Protein AF-A0A8T6V108-F1 (afdb_monomer_lite)

pLDDT: mean 81.58, std 6.49, range [60.09, 92.0]

Sequence (87 aa):
MTELKIKIPKELEKKMKELPTDVSQFVIEAIEERLAERRLKRSTSFRTLLLKVFDRMTEESRLSDEDCLRLGKEVNKEVARRYHLVE

Foldseek 3Di:
DDDDDDDDPPVVVVVLVPDPDDSVVVVVVVVVVVVVVVCCVVDPVNVVVVVVVVCVVCVVPPDDPVNVVVVVVVVVVVVCVVVVVDD

Radius of gyration: 21.08 Å; chains: 1; bounding box: 44×26×53 Å

Structure (mmCIF, N/CA/C/O backbone):
data_AF-A0A8T6V108-F1
#
_entry.id   AF-A0A8T6V108-F1
#
loop_
_atom_site.group_PDB
_atom_site.id
_atom_site.type_symbol
_atom_site.label_atom_id
_atom_site.label_alt_id
_atom_site.label_comp_id
_atom_site.label_asym_id
_atom_site.label_entity_id
_atom_site.label_seq_id
_atom_site.pdbx_PDB_ins_code
_atom_site.Cartn_x
_atom_site.Cartn_y
_atom_site.Cartn_z
_atom_site.occupancy
_atom_site.B_iso_or_equiv
_atom_site.auth_seq_id
_atom_site.auth_comp_id
_atom_site.auth_asym_id
_atom_site.auth_atom_id
_atom_site.pdbx_PDB_model_num
ATOM 1 N N . MET A 1 1 ? -9.919 14.614 28.141 1.00 60.09 1 MET A N 1
ATOM 2 C CA . MET A 1 1 ? -10.237 13.413 27.341 1.00 60.09 1 MET A CA 1
ATOM 3 C C . MET A 1 1 ? -11.381 13.759 26.415 1.00 60.09 1 MET A C 1
ATOM 5 O O . MET A 1 1 ? -12.337 14.365 26.880 1.00 60.09 1 MET A O 1
ATOM 9 N N . THR A 1 2 ? -11.261 13.432 25.133 1.00 75.19 2 THR A N 1
ATOM 10 C CA . THR A 1 2 ? -12.310 13.678 24.136 1.00 75.19 2 THR A CA 1
ATOM 11 C C . THR A 1 2 ? -12.901 12.334 23.742 1.00 75.19 2 THR A C 1
ATOM 13 O O . THR A 1 2 ? -12.154 11.427 23.385 1.00 75.19 2 THR A O 1
ATOM 16 N N . GLU A 1 3 ? -14.220 12.190 23.825 1.00 78.00 3 GLU A N 1
ATOM 17 C CA . GLU A 1 3 ? -14.906 10.948 23.469 1.00 78.00 3 GLU A CA 1
ATOM 18 C C . GLU A 1 3 ? -15.294 10.946 21.990 1.00 78.00 3 GLU A C 1
ATOM 20 O O . GLU A 1 3 ? -15.899 11.896 21.488 1.00 78.00 3 GLU A O 1
ATOM 25 N N . LEU A 1 4 ? -14.965 9.860 21.289 1.00 80.75 4 LEU A N 1
ATOM 26 C CA . LEU A 1 4 ? -15.246 9.695 19.867 1.00 80.75 4 LEU A CA 1
ATOM 27 C C . LEU A 1 4 ? -16.344 8.639 19.687 1.00 80.75 4 LEU A C 1
ATOM 29 O O . LEU A 1 4 ? -16.136 7.461 19.965 1.00 80.75 4 LEU A O 1
ATOM 33 N N . LYS A 1 5 ? -17.533 9.055 19.232 1.00 84.56 5 LYS A N 1
ATOM 34 C CA . LYS A 1 5 ? -18.652 8.140 18.951 1.00 84.56 5 LYS A CA 1
ATOM 35 C C . LYS A 1 5 ? -18.629 7.710 17.489 1.00 84.56 5 LYS A C 1
ATOM 37 O O . LYS A 1 5 ? -18.890 8.511 16.595 1.00 84.56 5 LYS A O 1
ATOM 42 N N . ILE A 1 6 ? -18.358 6.431 17.258 1.00 82.81 6 ILE A N 1
ATOM 43 C CA . ILE A 1 6 ? -18.277 5.813 15.930 1.00 82.81 6 ILE A CA 1
ATOM 44 C C . ILE A 1 6 ? -19.267 4.656 15.827 1.00 82.81 6 ILE A C 1
ATOM 46 O O . ILE A 1 6 ? -19.426 3.868 16.755 1.00 82.81 6 ILE A O 1
ATOM 50 N N . LYS A 1 7 ? -19.950 4.556 14.682 1.00 85.75 7 LYS A N 1
ATOM 51 C CA . LYS A 1 7 ? -20.818 3.414 14.375 1.00 85.75 7 LYS A CA 1
ATOM 52 C C . LYS A 1 7 ? -19.965 2.283 13.815 1.00 85.75 7 LYS A C 1
ATOM 54 O O . LYS A 1 7 ? -19.438 2.405 12.712 1.00 85.75 7 LYS A O 1
ATOM 59 N N . ILE A 1 8 ? -19.860 1.193 14.566 1.00 83.62 8 ILE A N 1
ATOM 60 C CA . ILE A 1 8 ? -19.147 -0.015 14.146 1.00 83.62 8 ILE A CA 1
ATOM 61 C C . ILE A 1 8 ? -20.170 -1.015 13.579 1.00 83.62 8 ILE A C 1
ATOM 63 O O . ILE A 1 8 ? -21.211 -1.238 14.202 1.00 83.62 8 ILE A O 1
ATOM 67 N N . PRO A 1 9 ? -19.929 -1.612 12.398 1.00 90.12 9 PRO A N 1
ATOM 68 C CA . PRO A 1 9 ? -20.768 -2.687 11.877 1.00 90.12 9 PRO A CA 1
ATOM 69 C C . PRO A 1 9 ? -20.822 -3.890 12.831 1.00 90.12 9 PRO A C 1
ATOM 71 O O . PRO A 1 9 ? -19.805 -4.276 13.404 1.00 90.12 9 PRO A O 1
ATOM 74 N N . LYS A 1 10 ? -21.988 -4.539 12.943 1.00 86.81 10 LYS A N 1
ATOM 75 C CA . LYS A 1 10 ? -22.218 -5.665 13.875 1.00 86.81 10 LYS A CA 1
ATOM 76 C C . LYS A 1 10 ? -21.218 -6.819 13.719 1.00 86.81 10 LYS A C 1
ATOM 78 O O . LYS A 1 10 ? -20.882 -7.486 14.692 1.00 86.81 10 LYS A O 1
ATOM 83 N N . GLU A 1 11 ? -20.752 -7.064 12.499 1.00 85.75 11 GLU A N 1
ATOM 84 C CA . GLU A 1 11 ? -19.767 -8.110 12.201 1.00 85.75 11 GLU A CA 1
ATOM 85 C C . GLU A 1 11 ? -18.392 -7.804 12.801 1.00 85.75 11 GLU A C 1
ATOM 87 O O . GLU A 1 11 ? -17.736 -8.695 13.334 1.00 85.75 11 GLU A O 1
ATOM 92 N N . LEU A 1 12 ? -17.972 -6.537 12.749 1.00 83.31 12 LEU A N 1
ATOM 93 C CA . LEU A 1 12 ? -16.727 -6.076 13.358 1.00 83.31 12 LEU A CA 1
ATOM 94 C C . LEU A 1 12 ? -16.839 -6.070 14.879 1.00 83.31 12 LEU A C 1
ATOM 96 O O . LEU A 1 12 ? -15.911 -6.495 15.553 1.00 83.31 12 LEU A O 1
ATOM 100 N N . GLU A 1 13 ? -17.994 -5.679 15.416 1.00 83.25 13 GLU A N 1
ATOM 101 C CA . GLU A 1 13 ? -18.228 -5.683 16.860 1.00 83.25 13 GLU A CA 1
ATOM 102 C C . GLU A 1 13 ? -18.071 -7.087 17.470 1.00 83.25 13 GLU A C 1
ATOM 104 O O . GLU A 1 13 ? -17.469 -7.229 18.533 1.00 83.25 13 GLU A O 1
ATOM 109 N N . LYS A 1 14 ? -18.553 -8.137 16.785 1.00 84.69 14 LYS A N 1
ATOM 110 C CA . LYS A 1 14 ? -18.331 -9.530 17.213 1.00 84.69 14 LYS A CA 1
ATOM 111 C C . L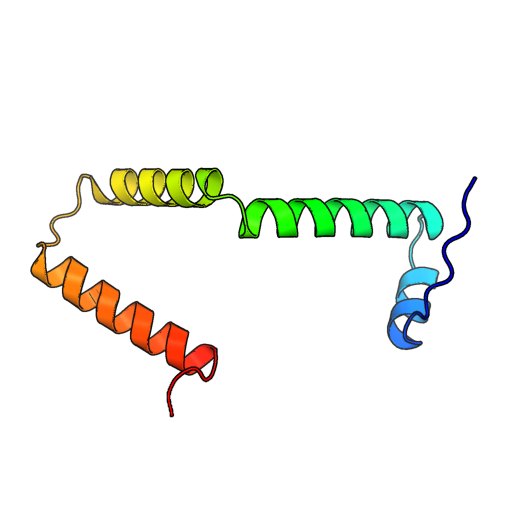YS A 1 14 ? -16.846 -9.881 17.262 1.00 84.69 14 LYS A C 1
ATOM 113 O O . LYS A 1 14 ? -16.377 -10.352 18.289 1.00 84.69 14 LYS A O 1
ATOM 118 N N . LYS A 1 15 ? -16.109 -9.577 16.191 1.00 81.44 15 LYS A N 1
ATOM 119 C CA . LYS A 1 15 ? -14.666 -9.846 16.108 1.00 81.44 15 LYS A CA 1
ATOM 120 C C . LYS A 1 15 ? -13.872 -9.093 17.175 1.00 81.44 15 LYS A C 1
ATOM 122 O O . LYS A 1 15 ? -12.923 -9.631 17.720 1.00 81.44 15 LYS A O 1
ATOM 127 N N . MET A 1 16 ? -14.272 -7.864 17.495 1.00 80.50 16 MET A N 1
ATOM 128 C CA . MET A 1 16 ? -13.605 -7.057 18.520 1.00 80.50 16 MET A CA 1
ATOM 129 C C . MET A 1 16 ? -13.840 -7.590 19.937 1.00 80.50 16 MET A C 1
ATOM 131 O O . MET A 1 16 ? -12.946 -7.484 20.766 1.00 80.50 16 MET A O 1
ATOM 135 N N . LYS A 1 17 ? -15.005 -8.192 20.217 1.00 79.00 17 LYS A N 1
ATOM 136 C CA . LYS A 1 17 ? -15.294 -8.834 21.516 1.00 79.00 17 LYS A CA 1
ATOM 137 C C . LYS A 1 17 ? -14.489 -10.111 21.754 1.00 79.00 17 LYS A C 1
ATOM 139 O O . LYS A 1 17 ? -14.334 -10.516 22.899 1.00 79.00 17 LYS A O 1
ATOM 144 N N . GLU A 1 18 ?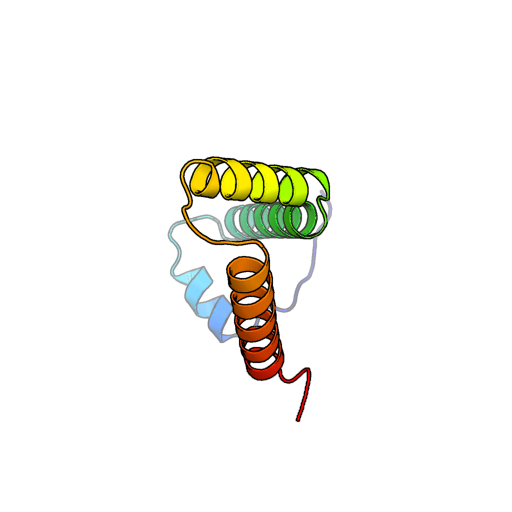 -14.008 -10.742 20.688 1.00 83.19 18 GLU A N 1
ATOM 145 C CA . GLU A 1 18 ? -13.173 -11.946 20.746 1.00 83.19 18 GLU A CA 1
ATOM 146 C C . GLU A 1 18 ? -11.683 -11.620 20.945 1.00 83.19 18 GLU A C 1
ATOM 148 O O . GLU A 1 18 ? -10.883 -12.527 21.173 1.00 83.19 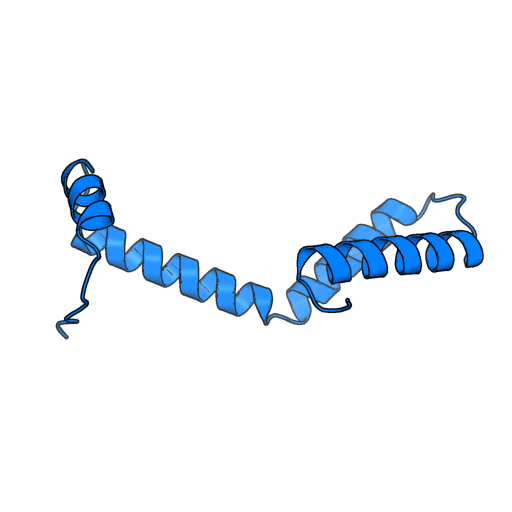18 GLU A O 1
ATOM 153 N N . LEU A 1 19 ? -11.292 -10.341 20.873 1.00 76.88 19 LEU A N 1
ATOM 154 C CA . LEU A 1 19 ? -9.906 -9.939 21.077 1.00 76.88 19 LEU A CA 1
ATOM 155 C C . LEU A 1 19 ? -9.544 -9.959 22.572 1.00 76.88 19 LEU A C 1
ATOM 157 O O . LEU A 1 19 ? -10.304 -9.455 23.397 1.00 76.88 19 LEU A O 1
ATOM 161 N N . PRO A 1 20 ? -8.352 -10.465 22.933 1.00 68.31 20 PRO A N 1
ATOM 162 C CA . PRO A 1 20 ? -7.867 -10.460 24.314 1.00 68.31 20 PRO A CA 1
ATOM 163 C C . PRO A 1 20 ? -7.384 -9.075 24.795 1.00 68.31 20 PRO A C 1
ATOM 165 O O . PRO A 1 20 ? -6.920 -8.953 25.926 1.00 68.31 20 PRO A O 1
ATOM 168 N N . THR A 1 21 ? -7.466 -8.043 23.950 1.00 75.94 21 THR A N 1
ATOM 169 C CA . THR A 1 21 ? -6.929 -6.694 24.190 1.00 75.94 21 THR A CA 1
ATOM 170 C C . THR A 1 21 ? -8.050 -5.699 24.492 1.00 75.94 21 THR A C 1
ATOM 172 O O . THR A 1 21 ? -9.176 -5.866 24.023 1.00 75.94 21 THR A O 1
ATOM 175 N N . ASP A 1 22 ? -7.739 -4.625 25.227 1.00 84.94 22 ASP A N 1
ATOM 176 C CA . ASP A 1 22 ? -8.650 -3.487 25.371 1.00 84.94 22 ASP A CA 1
ATOM 177 C C . ASP A 1 22 ? -9.047 -2.938 23.991 1.00 84.94 22 ASP A C 1
ATOM 179 O O . ASP A 1 22 ? -8.218 -2.487 23.195 1.00 84.94 22 ASP A O 1
ATOM 183 N N . VAL A 1 23 ? -10.353 -2.965 23.732 1.00 82.94 23 VAL A N 1
ATOM 184 C CA . VAL A 1 23 ? -10.992 -2.462 22.515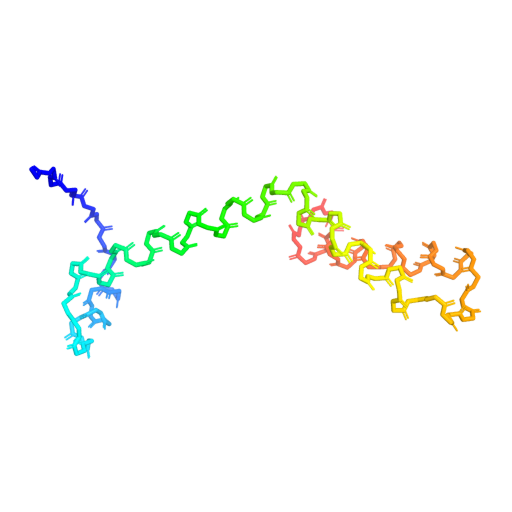 1.00 82.94 23 VAL A CA 1
ATOM 185 C C . VAL A 1 23 ? -10.596 -1.012 22.238 1.00 82.94 23 VAL A C 1
ATOM 187 O O . VAL A 1 23 ? -10.406 -0.642 21.080 1.00 82.94 23 VAL A O 1
ATOM 190 N N . SER A 1 24 ? -10.445 -0.192 23.279 1.00 83.12 24 SER A N 1
ATOM 191 C CA . SER A 1 24 ? -10.090 1.223 23.134 1.00 83.12 24 SER A CA 1
ATOM 192 C C . SER A 1 24 ? -8.675 1.385 22.587 1.00 83.12 24 SER A C 1
ATOM 194 O O . SER A 1 24 ? -8.462 2.143 21.640 1.00 83.12 24 SER A O 1
ATOM 196 N N . GLN A 1 25 ? -7.721 0.635 23.142 1.00 85.44 25 GLN A N 1
ATOM 197 C CA . GLN A 1 25 ? -6.335 0.642 22.688 1.00 85.44 25 GLN A CA 1
ATOM 198 C C . GLN A 1 25 ? -6.224 0.115 21.252 1.00 85.44 25 GLN A C 1
ATOM 200 O O . GLN A 1 25 ? -5.616 0.767 20.406 1.00 85.44 25 GLN A O 1
ATOM 205 N N . PHE A 1 26 ? -6.906 -0.991 20.949 1.00 85.94 26 PHE A N 1
ATOM 206 C CA . PHE A 1 26 ? -6.955 -1.550 19.598 1.00 85.94 26 PHE A CA 1
ATOM 207 C C . PHE A 1 26 ? -7.476 -0.539 18.562 1.00 85.94 26 PHE A C 1
ATOM 209 O O . PHE A 1 26 ? -6.930 -0.414 17.466 1.00 85.94 26 PHE A O 1
ATOM 216 N N . VAL A 1 27 ? -8.528 0.217 18.900 1.00 87.19 27 VAL A N 1
ATOM 217 C CA . VAL A 1 27 ? -9.083 1.242 18.003 1.00 87.19 27 VAL A CA 1
ATOM 218 C C . VAL A 1 27 ? -8.087 2.376 17.758 1.00 87.19 27 VAL A C 1
ATOM 220 O O . VAL A 1 27 ? -7.997 2.856 16.628 1.00 87.19 27 VAL A O 1
ATOM 223 N N . ILE A 1 28 ? -7.336 2.803 18.776 1.00 88.81 28 ILE A N 1
ATOM 224 C CA . ILE A 1 28 ? -6.310 3.843 18.621 1.00 88.81 28 ILE A CA 1
ATOM 225 C C . ILE A 1 28 ? -5.196 3.356 17.691 1.00 88.81 28 ILE A C 1
ATOM 227 O O . ILE A 1 28 ? -4.893 4.044 16.717 1.00 88.81 28 ILE A O 1
ATOM 231 N N . GLU A 1 29 ? -4.660 2.158 17.928 1.00 88.00 29 GLU A N 1
ATOM 232 C CA . GLU A 1 29 ? -3.608 1.561 17.096 1.00 88.00 29 GLU A CA 1
ATOM 233 C C . GLU A 1 29 ? -4.059 1.444 15.631 1.00 88.00 29 GLU A C 1
ATOM 235 O O . GLU A 1 29 ? -3.367 1.899 14.719 1.00 88.00 29 GLU A O 1
ATOM 240 N N . ALA A 1 30 ? -5.282 0.962 15.391 1.00 87.31 30 ALA A N 1
ATOM 241 C CA . ALA A 1 30 ? -5.841 0.867 14.044 1.00 87.31 30 ALA A CA 1
ATOM 242 C C . ALA A 1 30 ? -5.991 2.241 13.354 1.00 87.31 30 ALA A C 1
ATOM 244 O O . ALA A 1 30 ? -5.798 2.366 12.138 1.00 87.31 30 ALA A O 1
ATOM 245 N N . ILE A 1 31 ? -6.343 3.293 14.104 1.00 88.88 31 ILE A N 1
ATOM 246 C CA . ILE A 1 31 ? -6.415 4.663 13.575 1.00 88.88 31 ILE A CA 1
ATOM 247 C C . ILE A 1 31 ? -5.015 5.171 13.214 1.00 88.88 31 ILE A C 1
ATOM 249 O O . ILE A 1 31 ? -4.842 5.751 12.136 1.00 88.88 31 ILE A O 1
ATOM 253 N N . GLU A 1 32 ? -4.023 4.957 14.078 1.00 89.75 32 GLU A N 1
ATOM 254 C CA . GLU A 1 32 ? -2.637 5.368 13.846 1.00 89.75 32 GLU A CA 1
ATOM 255 C C . GLU A 1 32 ? -2.033 4.670 12.627 1.00 89.75 32 GLU A C 1
ATOM 257 O O . GLU A 1 32 ? -1.508 5.349 11.736 1.00 89.75 32 GLU A O 1
ATOM 262 N N . GLU A 1 33 ? -2.195 3.349 12.516 1.00 86.44 33 GLU A N 1
ATOM 263 C CA . GLU A 1 33 ? -1.778 2.584 11.340 1.00 86.44 33 GLU A CA 1
ATOM 264 C C . GLU A 1 33 ? -2.431 3.130 10.073 1.00 86.44 33 GLU A C 1
ATOM 266 O O . GLU A 1 33 ? -1.761 3.418 9.075 1.00 86.44 33 GLU A O 1
ATOM 271 N N . ARG A 1 34 ? -3.745 3.378 10.111 1.00 86.50 34 ARG A N 1
ATOM 272 C CA . ARG A 1 34 ? -4.459 3.893 8.942 1.00 86.50 34 ARG A CA 1
ATOM 273 C C . ARG A 1 34 ? -3.997 5.293 8.539 1.00 86.50 34 ARG A C 1
ATOM 275 O O . ARG A 1 34 ? -3.965 5.617 7.344 1.00 86.50 34 ARG A O 1
ATOM 282 N N . LEU A 1 35 ? -3.651 6.141 9.504 1.00 85.56 35 LEU A N 1
ATOM 283 C CA . LEU A 1 35 ? -3.069 7.457 9.244 1.00 85.56 35 LEU A CA 1
ATOM 284 C C . LEU A 1 35 ? -1.669 7.334 8.639 1.00 85.56 35 LEU A C 1
ATOM 286 O O . LEU A 1 35 ? -1.371 8.041 7.670 1.00 85.56 35 LEU A O 1
ATOM 290 N N . ALA A 1 36 ? -0.840 6.424 9.151 1.00 81.44 36 ALA A N 1
ATOM 291 C CA . ALA A 1 36 ? 0.485 6.140 8.614 1.00 81.44 36 ALA A CA 1
ATOM 292 C C . ALA A 1 36 ? 0.405 5.639 7.164 1.00 81.44 36 ALA A C 1
ATOM 294 O O . ALA A 1 36 ? 1.056 6.205 6.285 1.00 81.44 36 ALA A O 1
ATOM 295 N N . GLU A 1 37 ? -0.478 4.684 6.864 1.00 79.12 37 GLU A N 1
ATOM 296 C CA . GLU A 1 37 ? -0.725 4.214 5.497 1.00 79.12 37 GLU A CA 1
ATOM 297 C C . GLU A 1 37 ? -1.159 5.345 4.560 1.00 79.12 37 GLU A C 1
ATOM 299 O O . GLU A 1 37 ? -0.693 5.445 3.423 1.00 79.12 37 GLU A O 1
ATOM 304 N N . ARG A 1 38 ? -2.074 6.216 5.008 1.00 80.00 38 ARG A N 1
ATOM 305 C CA . ARG A 1 38 ? -2.532 7.353 4.195 1.00 80.00 38 ARG A CA 1
ATOM 306 C C . ARG A 1 38 ? -1.402 8.337 3.918 1.00 80.00 38 ARG A C 1
ATOM 308 O O . ARG A 1 38 ? -1.325 8.853 2.800 1.00 80.00 38 ARG A O 1
ATOM 315 N N . ARG A 1 39 ? -0.535 8.587 4.903 1.00 79.31 39 ARG A N 1
ATOM 316 C CA . ARG A 1 39 ? 0.670 9.409 4.735 1.00 79.31 39 ARG A CA 1
ATOM 317 C C . ARG A 1 39 ? 1.630 8.758 3.746 1.00 79.31 39 ARG A C 1
ATOM 319 O O . ARG A 1 39 ? 2.045 9.434 2.815 1.00 79.31 39 ARG A O 1
ATOM 326 N N . LEU A 1 40 ? 1.892 7.457 3.867 1.00 74.62 40 LEU A N 1
ATOM 327 C CA . LEU A 1 40 ? 2.737 6.700 2.937 1.00 74.62 40 LEU A CA 1
ATOM 328 C C . LEU A 1 40 ? 2.190 6.721 1.503 1.00 74.62 40 LEU A C 1
ATOM 330 O O . LEU A 1 40 ? 2.924 7.048 0.575 1.00 74.62 40 LEU A O 1
ATOM 334 N N . LYS A 1 41 ? 0.888 6.479 1.301 1.00 70.75 41 LYS A N 1
ATOM 335 C CA . LYS A 1 41 ? 0.249 6.529 -0.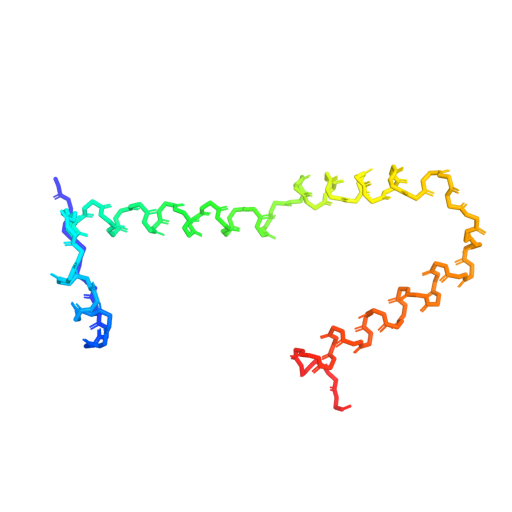032 1.00 70.75 41 LYS A CA 1
ATOM 336 C C . LYS A 1 41 ? 0.369 7.896 -0.705 1.00 70.75 41 LYS A C 1
ATOM 338 O O . LYS A 1 41 ? 0.445 7.973 -1.935 1.00 70.75 41 LYS A O 1
ATOM 343 N N . ARG A 1 42 ? 0.353 8.968 0.090 1.00 71.56 42 ARG A N 1
ATOM 344 C CA . ARG A 1 42 ? 0.523 10.356 -0.369 1.00 71.56 42 ARG A CA 1
ATOM 345 C C . ARG A 1 42 ? 1.981 10.809 -0.386 1.00 71.56 42 ARG A C 1
ATOM 347 O O . ARG A 1 42 ? 2.265 11.871 -0.926 1.00 71.56 42 ARG A O 1
ATOM 354 N N . SER A 1 43 ? 2.889 10.031 0.194 1.00 76.12 43 SER A N 1
ATOM 355 C CA . SER A 1 43 ? 4.284 10.407 0.335 1.00 76.12 43 SER A CA 1
ATOM 356 C C . SER A 1 43 ? 5.001 10.269 -1.000 1.00 76.12 43 SER A C 1
ATOM 358 O O . SER A 1 43 ? 5.298 9.168 -1.468 1.00 76.12 43 SER A O 1
ATOM 360 N N . THR A 1 44 ? 5.308 11.414 -1.604 1.00 72.69 44 THR A N 1
ATOM 361 C CA . THR A 1 44 ? 6.163 11.492 -2.788 1.00 72.69 44 THR A CA 1
ATOM 362 C C . THR A 1 44 ? 7.530 10.871 -2.510 1.00 72.69 44 THR A C 1
ATOM 364 O O . THR A 1 44 ? 8.031 10.133 -3.349 1.00 72.69 44 THR A O 1
ATOM 367 N N . SER A 1 45 ? 8.095 11.070 -1.312 1.00 76.56 45 SER A N 1
ATOM 368 C CA . SER A 1 45 ? 9.408 10.518 -0.956 1.00 76.56 45 SER A CA 1
ATOM 369 C C . SER A 1 45 ? 9.416 8.991 -0.893 1.00 76.56 45 SER A C 1
ATOM 371 O O . SER A 1 45 ? 10.385 8.377 -1.332 1.00 76.56 45 SER A O 1
ATOM 373 N N . PHE A 1 46 ? 8.330 8.364 -0.430 1.00 77.12 46 PHE A N 1
ATOM 374 C CA . PHE A 1 46 ? 8.201 6.904 -0.446 1.00 77.12 46 PHE A CA 1
ATOM 375 C C . PHE A 1 46 ? 8.104 6.358 -1.876 1.00 77.12 46 PHE A C 1
ATOM 377 O O . PHE A 1 46 ? 8.766 5.378 -2.208 1.00 77.12 46 PHE A O 1
ATOM 384 N N . ARG A 1 47 ? 7.347 7.029 -2.756 1.00 76.12 47 ARG A N 1
ATOM 385 C CA . ARG A 1 47 ? 7.290 6.671 -4.184 1.00 76.12 47 ARG A CA 1
ATOM 386 C C . ARG A 1 47 ? 8.655 6.808 -4.856 1.00 76.12 47 ARG A C 1
ATOM 388 O O . ARG A 1 47 ? 9.064 5.903 -5.571 1.00 76.12 47 ARG A O 1
ATOM 395 N N . THR A 1 48 ? 9.379 7.897 -4.591 1.00 76.81 48 THR A N 1
ATOM 396 C CA . THR A 1 48 ? 10.748 8.090 -5.093 1.00 76.81 48 THR A CA 1
ATOM 397 C C . THR A 1 48 ? 11.694 7.007 -4.580 1.00 76.81 48 THR A C 1
ATOM 399 O O . THR A 1 48 ? 12.536 6.533 -5.335 1.00 76.81 48 THR A O 1
ATOM 402 N N . LEU A 1 49 ? 11.568 6.595 -3.314 1.00 79.88 49 LEU A N 1
ATOM 403 C CA . LEU A 1 49 ? 12.379 5.513 -2.758 1.00 79.88 49 LEU A CA 1
ATOM 404 C C . LEU A 1 49 ? 12.086 4.178 -3.453 1.00 79.88 49 LEU A C 1
ATOM 406 O O . LEU A 1 49 ? 13.025 3.485 -3.824 1.00 79.88 49 LEU A O 1
ATOM 410 N N . LEU A 1 50 ? 10.809 3.846 -3.669 1.00 81.62 50 LEU A N 1
ATOM 411 C CA . LEU A 1 50 ? 10.420 2.646 -4.412 1.00 81.62 50 LEU A CA 1
ATOM 412 C C . LEU A 1 50 ? 10.998 2.652 -5.827 1.00 81.62 50 LEU A C 1
ATOM 414 O O . LEU A 1 50 ? 11.576 1.652 -6.231 1.00 81.62 50 LEU A O 1
ATOM 418 N N . LEU A 1 51 ? 10.903 3.777 -6.544 1.00 78.62 51 LEU A N 1
ATOM 419 C CA . LEU A 1 51 ? 11.499 3.917 -7.876 1.00 78.62 51 LEU A CA 1
ATOM 420 C C . LEU A 1 51 ? 13.011 3.677 -7.845 1.00 78.62 51 LEU A C 1
ATOM 422 O O . LEU A 1 51 ? 13.497 2.863 -8.609 1.00 78.62 51 LEU A O 1
ATOM 426 N N . LYS A 1 52 ? 13.737 4.263 -6.886 1.00 76.94 52 LYS A N 1
ATOM 427 C CA . LYS A 1 52 ? 15.183 4.017 -6.737 1.00 76.94 52 LYS A CA 1
ATOM 428 C C . LYS A 1 52 ? 15.527 2.555 -6.449 1.00 76.94 52 LYS A C 1
ATOM 430 O O . LYS A 1 52 ? 16.582 2.084 -6.863 1.00 76.94 52 LYS A O 1
ATOM 435 N N . VAL A 1 53 ? 14.688 1.850 -5.689 1.00 79.81 53 VAL A N 1
ATOM 436 C CA . VAL A 1 53 ? 14.874 0.413 -5.441 1.00 79.81 53 VAL A CA 1
ATOM 437 C C . VAL A 1 53 ? 14.633 -0.374 -6.725 1.00 79.81 53 VAL A C 1
ATOM 439 O O . VAL A 1 53 ? 15.441 -1.239 -7.042 1.00 79.81 53 VAL A O 1
ATOM 442 N N . PHE A 1 54 ? 13.582 -0.044 -7.480 1.00 76.81 54 PHE A N 1
ATOM 443 C CA . PHE A 1 54 ? 13.348 -0.633 -8.796 1.00 76.81 54 PHE A CA 1
ATOM 444 C C . PHE A 1 54 ? 14.527 -0.388 -9.738 1.00 76.81 54 PHE A C 1
ATOM 446 O O . PHE A 1 54 ? 15.039 -1.357 -10.285 1.00 76.81 54 PHE A O 1
ATOM 453 N N . ASP A 1 55 ? 15.016 0.851 -9.831 1.00 74.81 55 ASP A N 1
ATOM 454 C CA . ASP A 1 55 ? 16.154 1.216 -10.680 1.00 74.81 55 ASP A CA 1
ATOM 455 C C . ASP A 1 55 ? 17.387 0.359 -10.354 1.00 74.81 55 ASP A C 1
ATOM 457 O O . ASP A 1 55 ? 17.988 -0.222 -11.254 1.00 74.81 55 ASP A O 1
ATOM 461 N N . ARG A 1 56 ? 17.704 0.188 -9.060 1.00 77.38 56 ARG A N 1
ATOM 462 C CA . ARG A 1 56 ? 18.798 -0.688 -8.596 1.00 77.38 56 ARG A CA 1
ATOM 463 C C . ARG A 1 56 ? 18.567 -2.163 -8.906 1.00 77.38 56 ARG A C 1
ATOM 465 O O . ARG A 1 56 ? 19.496 -2.872 -9.270 1.00 77.38 56 ARG A O 1
ATOM 472 N N . MET A 1 57 ? 17.337 -2.653 -8.760 1.00 75.31 57 MET A N 1
ATOM 473 C CA . MET A 1 57 ? 17.001 -4.038 -9.116 1.00 75.31 57 MET A CA 1
ATOM 474 C C . MET A 1 57 ? 17.123 -4.289 -10.622 1.00 75.31 57 MET A C 1
ATOM 476 O O . MET A 1 57 ? 17.321 -5.427 -11.040 1.00 75.31 57 MET A O 1
ATOM 480 N N . THR A 1 58 ? 17.013 -3.235 -11.428 1.00 73.38 58 THR A N 1
ATOM 481 C CA . THR A 1 58 ? 17.147 -3.283 -12.885 1.00 73.38 58 THR A CA 1
ATOM 482 C C . THR A 1 58 ? 18.511 -2.813 -13.388 1.00 73.38 58 THR A C 1
ATOM 484 O O . THR A 1 58 ? 18.701 -2.719 -14.593 1.00 73.38 58 THR A O 1
ATOM 487 N N . GLU A 1 59 ? 19.472 -2.538 -12.506 1.00 73.25 59 GLU A N 1
ATOM 488 C CA . GLU A 1 59 ? 20.771 -1.952 -12.871 1.00 73.25 59 GLU A CA 1
ATOM 489 C C . GLU A 1 59 ? 21.626 -2.915 -13.721 1.00 73.25 59 GLU A C 1
ATOM 491 O O . GLU A 1 59 ? 22.372 -2.482 -14.593 1.00 73.25 59 GLU A O 1
ATOM 496 N N . GLU A 1 60 ? 21.437 -4.230 -13.551 1.00 74.06 60 GLU A N 1
ATOM 497 C CA . GLU A 1 60 ? 22.012 -5.286 -14.408 1.00 74.06 60 GLU A CA 1
ATOM 498 C C . GLU A 1 60 ? 21.018 -5.838 -15.448 1.00 74.06 60 GLU A C 1
ATOM 500 O O . GLU A 1 60 ? 21.247 -6.876 -16.080 1.00 74.06 60 GLU A O 1
ATOM 505 N N . SER A 1 61 ? 19.876 -5.172 -15.621 1.00 72.88 61 SER A N 1
ATOM 506 C CA . SER A 1 61 ? 18.873 -5.581 -16.596 1.00 72.88 61 SER A CA 1
ATOM 507 C C . SER A 1 61 ? 19.442 -5.507 -18.011 1.00 72.88 61 SER A C 1
ATOM 509 O O . SER A 1 61 ? 20.034 -4.511 -18.416 1.00 72.88 61 SER A O 1
ATOM 511 N N . ARG A 1 62 ? 19.212 -6.560 -18.799 1.00 79.88 62 ARG A N 1
ATOM 512 C CA . ARG A 1 62 ? 19.498 -6.575 -20.246 1.00 79.88 62 ARG A CA 1
ATOM 513 C C . ARG A 1 62 ? 18.322 -6.071 -21.083 1.00 79.88 62 ARG A C 1
ATOM 515 O O . ARG A 1 62 ? 18.348 -6.207 -22.303 1.00 79.88 62 ARG A O 1
ATOM 522 N N . LEU A 1 63 ? 17.268 -5.582 -20.431 1.00 78.69 63 LEU A N 1
ATOM 523 C CA . LEU A 1 63 ? 16.096 -5.055 -21.116 1.00 78.69 63 LEU A CA 1
ATOM 524 C C . LEU A 1 63 ? 16.461 -3.742 -21.799 1.00 78.69 63 LEU A C 1
ATOM 526 O O . LEU A 1 63 ? 17.066 -2.860 -21.192 1.00 78.69 63 LEU A O 1
ATOM 530 N N . SER A 1 64 ? 16.077 -3.631 -23.063 1.00 81.62 64 SER A N 1
ATOM 531 C CA . SER A 1 64 ? 16.190 -2.382 -23.806 1.00 81.62 64 SER A CA 1
ATOM 532 C C . SER A 1 64 ? 15.134 -1.371 -23.346 1.00 81.62 64 SER A C 1
ATOM 534 O O . SER A 1 64 ? 14.135 -1.732 -22.715 1.00 81.62 64 SER A O 1
ATOM 536 N N . ASP A 1 65 ? 15.300 -0.103 -23.722 1.00 79.94 65 ASP A N 1
ATOM 537 C CA . ASP A 1 65 ? 14.282 0.927 -23.482 1.00 79.94 65 ASP A CA 1
ATOM 538 C C . ASP A 1 65 ? 12.921 0.538 -24.086 1.00 79.94 65 ASP A C 1
ATOM 540 O O . ASP A 1 65 ? 11.878 0.771 -23.471 1.00 79.94 65 ASP A O 1
ATOM 544 N N . GLU A 1 66 ? 12.914 -0.114 -25.256 1.00 85.25 66 GLU A N 1
ATOM 545 C CA . GLU A 1 66 ? 11.692 -0.619 -25.892 1.00 85.25 66 GLU A CA 1
ATOM 546 C C . GLU A 1 66 ? 11.011 -1.713 -25.062 1.00 85.25 66 GLU A C 1
ATOM 548 O O . GLU A 1 66 ? 9.782 -1.704 -24.922 1.00 85.25 66 GLU A O 1
ATOM 553 N N . ASP A 1 67 ? 11.785 -2.621 -24.463 1.00 81.94 67 ASP A N 1
ATOM 554 C CA . ASP A 1 67 ? 11.255 -3.661 -23.579 1.00 81.94 67 ASP A CA 1
ATOM 555 C C . ASP A 1 67 ? 10.621 -3.060 -22.325 1.00 81.94 67 ASP A C 1
ATOM 557 O O . ASP A 1 67 ? 9.501 -3.427 -21.958 1.00 81.94 67 ASP A O 1
ATOM 561 N N . CYS A 1 68 ? 11.295 -2.090 -21.704 1.00 82.56 68 CYS A N 1
ATOM 562 C CA . CYS A 1 68 ? 10.780 -1.361 -20.549 1.00 82.56 68 CYS A CA 1
ATOM 563 C C . CYS A 1 68 ? 9.473 -0.630 -20.888 1.00 82.56 68 CYS A C 1
ATOM 565 O O . CYS A 1 68 ? 8.499 -0.695 -20.131 1.00 82.56 68 CYS A O 1
ATOM 567 N N . LEU A 1 69 ? 9.406 0.016 -22.055 1.00 85.62 69 LEU A N 1
ATOM 568 C CA . LEU A 1 69 ? 8.216 0.739 -22.503 1.00 85.62 69 LEU A CA 1
ATOM 569 C C . LEU A 1 69 ? 7.045 -0.208 -22.802 1.00 85.62 69 LEU A C 1
ATOM 571 O O . LEU A 1 69 ? 5.888 0.109 -22.502 1.00 85.62 69 LEU A O 1
ATOM 575 N N . ARG A 1 70 ? 7.332 -1.378 -23.383 1.00 89.88 70 ARG A N 1
ATOM 576 C CA . ARG A 1 70 ? 6.344 -2.432 -23.648 1.00 89.88 70 ARG A CA 1
ATOM 577 C C . ARG A 1 70 ? 5.785 -2.999 -22.346 1.00 89.88 70 ARG A C 1
ATOM 579 O O . ARG A 1 70 ? 4.566 -3.003 -22.174 1.00 89.88 70 ARG A O 1
ATOM 586 N N . LEU A 1 71 ? 6.656 -3.388 -21.415 1.00 86.06 71 LEU A N 1
ATOM 587 C CA . LEU A 1 71 ? 6.269 -3.897 -20.097 1.00 86.06 71 LEU A CA 1
ATOM 588 C C . LEU A 1 71 ? 5.459 -2.860 -19.313 1.00 86.06 71 LEU A C 1
ATOM 590 O O . LEU A 1 71 ? 4.404 -3.182 -18.772 1.00 86.06 71 LEU A O 1
ATOM 594 N N . GLY A 1 72 ? 5.882 -1.593 -19.321 1.00 87.62 72 GLY A N 1
ATOM 595 C CA . GLY A 1 72 ? 5.143 -0.505 -18.680 1.00 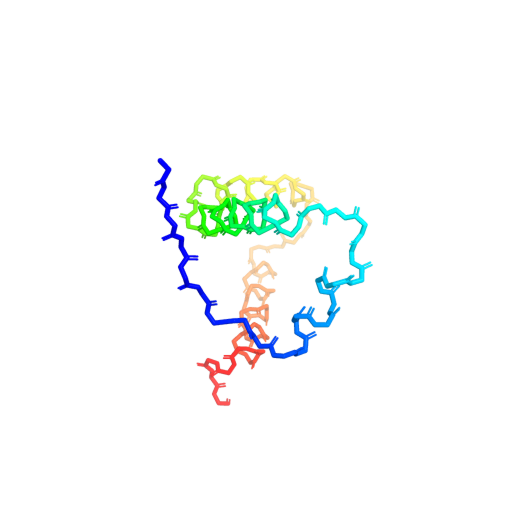87.62 72 GLY A CA 1
ATOM 596 C C . GLY A 1 72 ? 3.726 -0.337 -19.240 1.00 87.62 72 GLY A C 1
ATOM 597 O O . GLY A 1 72 ? 2.772 -0.174 -18.478 1.00 87.62 72 GLY A O 1
ATOM 598 N N . LYS A 1 73 ? 3.548 -0.435 -20.565 1.00 90.50 73 LYS A N 1
ATOM 599 C CA . LYS A 1 73 ? 2.219 -0.393 -21.203 1.00 90.50 73 LYS A CA 1
ATOM 600 C C . LYS A 1 73 ? 1.345 -1.583 -20.807 1.00 90.50 73 LYS A C 1
ATOM 602 O O . LYS A 1 73 ? 0.155 -1.388 -20.566 1.00 90.50 73 LYS A O 1
ATOM 607 N N . GLU A 1 74 ? 1.903 -2.790 -20.749 1.00 91.31 74 GLU A N 1
ATOM 608 C CA . GLU A 1 74 ? 1.170 -3.998 -20.343 1.00 91.31 74 GLU A CA 1
ATOM 609 C C . GLU A 1 74 ? 0.734 -3.929 -18.877 1.00 91.31 74 GLU A C 1
ATOM 611 O O . GLU A 1 74 ? -0.448 -4.113 -18.584 1.00 91.31 74 GLU A O 1
ATOM 616 N N . VAL A 1 75 ? 1.647 -3.557 -17.974 1.00 89.12 75 VAL A N 1
ATOM 617 C CA . VAL A 1 75 ? 1.342 -3.356 -16.549 1.00 89.12 75 VAL A CA 1
ATOM 618 C C . VAL A 1 75 ? 0.255 -2.298 -16.375 1.00 89.12 75 VAL A C 1
ATOM 620 O O . VAL A 1 75 ? -0.722 -2.534 -15.665 1.00 89.12 75 VAL A O 1
ATOM 623 N N . ASN A 1 76 ? 0.372 -1.156 -17.057 1.00 89.06 76 ASN A N 1
ATOM 624 C CA . ASN A 1 76 ? -0.624 -0.089 -16.966 1.00 89.06 76 ASN A CA 1
ATOM 625 C C . ASN A 1 76 ? -2.001 -0.540 -17.459 1.00 89.06 76 ASN A C 1
ATOM 627 O O . ASN A 1 76 ? -2.999 -0.230 -16.811 1.00 89.06 76 ASN A O 1
ATOM 631 N N . LYS A 1 77 ? -2.073 -1.291 -18.565 1.00 91.88 77 LYS A N 1
ATOM 632 C CA . LYS A 1 77 ? -3.338 -1.852 -19.064 1.00 91.88 77 LYS A CA 1
ATOM 633 C C . LYS A 1 77 ? -3.978 -2.789 -18.045 1.00 91.88 77 LYS A C 1
ATOM 635 O O . LYS A 1 77 ? -5.174 -2.680 -17.793 1.00 91.88 77 LYS A O 1
ATOM 640 N N . GLU A 1 78 ? -3.195 -3.679 -17.447 1.00 92.00 78 GLU A N 1
ATOM 641 C CA . GLU A 1 78 ? -3.722 -4.663 -16.501 1.00 92.00 78 GLU A CA 1
ATOM 642 C C . GLU A 1 78 ? -4.173 -4.017 -15.186 1.00 92.00 78 GLU A C 1
ATOM 644 O O . GLU A 1 78 ? -5.247 -4.321 -14.666 1.00 92.00 78 GLU A O 1
ATOM 649 N N . VAL A 1 79 ? -3.409 -3.043 -14.684 1.00 86.69 79 VAL A N 1
ATOM 650 C CA . VAL A 1 79 ? -3.819 -2.218 -13.540 1.00 86.69 79 VAL A CA 1
ATOM 651 C C . VAL A 1 79 ? -5.111 -1.471 -13.860 1.00 86.69 79 VAL A C 1
ATOM 653 O O . VAL A 1 79 ? -6.038 -1.475 -13.052 1.00 86.69 79 VAL A O 1
ATOM 656 N N . ALA A 1 80 ? -5.208 -0.861 -15.040 1.00 89.31 80 ALA A N 1
ATOM 657 C CA . ALA A 1 80 ? -6.389 -0.106 -15.425 1.00 89.31 80 ALA A CA 1
ATOM 658 C C . ALA A 1 80 ? -7.640 -0.997 -15.536 1.00 89.31 80 ALA A C 1
ATOM 660 O O . ALA A 1 80 ? -8.695 -0.604 -15.042 1.00 89.31 80 ALA A O 1
ATOM 661 N N . ARG A 1 81 ? -7.514 -2.227 -16.057 1.00 89.31 81 ARG A N 1
ATOM 662 C CA . ARG A 1 81 ? -8.592 -3.235 -16.038 1.00 89.31 81 ARG A CA 1
ATOM 663 C C . ARG A 1 81 ? -8.994 -3.634 -14.624 1.00 89.31 81 ARG A C 1
ATOM 665 O O . ARG A 1 81 ? -10.176 -3.616 -14.297 1.00 89.31 81 ARG A O 1
ATOM 672 N N . ARG A 1 82 ? -8.018 -3.953 -13.766 1.00 89.31 82 ARG A N 1
ATOM 673 C CA . ARG A 1 82 ? -8.255 -4.372 -12.374 1.00 89.31 82 ARG A CA 1
ATOM 674 C C . ARG A 1 82 ? -9.046 -3.339 -11.574 1.00 89.31 82 ARG A C 1
ATOM 676 O O . ARG A 1 82 ? -9.805 -3.712 -10.685 1.00 89.31 82 ARG A O 1
ATOM 683 N N . TYR A 1 83 ? -8.839 -2.059 -11.866 1.00 89.69 83 TYR A N 1
ATOM 684 C CA . TYR A 1 83 ? -9.522 -0.950 -11.201 1.00 89.69 83 TYR A CA 1
ATOM 685 C C . TYR A 1 83 ? -10.672 -0.352 -12.020 1.00 89.69 83 TYR A C 1
ATOM 687 O O . TYR A 1 83 ? -11.195 0.688 -11.626 1.00 89.69 83 TYR A O 1
ATOM 695 N N . HIS A 1 84 ? -11.076 -0.994 -13.122 1.00 86.88 84 HIS A N 1
ATOM 696 C CA . HIS A 1 84 ? -12.177 -0.553 -13.984 1.00 86.88 84 HIS A CA 1
ATOM 697 C C . HIS A 1 84 ? -12.028 0.902 -14.470 1.00 86.88 84 HIS A C 1
ATOM 699 O O . HIS A 1 84 ? -12.990 1.663 -14.516 1.00 86.88 84 HIS A O 1
ATOM 705 N N . LEU A 1 85 ? -10.796 1.306 -14.793 1.00 80.00 85 LEU A N 1
ATOM 706 C CA . LEU A 1 85 ? -10.466 2.650 -15.286 1.00 80.00 85 LEU A CA 1
ATOM 707 C C . LEU A 1 85 ? -10.597 2.779 -16.813 1.00 80.00 85 LEU A C 1
ATOM 709 O O . LEU A 1 85 ? -10.496 3.881 -17.345 1.00 80.00 85 LEU A O 1
ATOM 713 N N . VAL A 1 86 ? -10.785 1.659 -17.506 1.00 73.81 86 VAL A N 1
ATOM 714 C CA . VAL A 1 86 ? -11.055 1.541 -18.945 1.00 73.81 86 VAL A CA 1
ATOM 715 C C . VAL A 1 86 ? -11.984 0.346 -19.154 1.00 73.81 86 VAL A C 1
ATOM 717 O O . VAL A 1 86 ? -11.878 -0.630 -18.406 1.00 73.81 86 VAL A O 1
ATOM 720 N N . GLU A 1 87 ? -12.892 0.476 -20.124 1.00 61.44 87 GLU A N 1
ATOM 721 C CA . GLU A 1 87 ? -13.899 -0.531 -20.512 1.00 61.44 87 GLU A CA 1
ATOM 722 C C . GLU A 1 87 ? -13.284 -1.830 -21.053 1.00 61.44 87 GLU A C 1
ATOM 724 O O . GLU A 1 87 ? -12.273 -1.765 -21.797 1.00 61.44 87 GLU A O 1
#

Secondary structure (DSSP, 8-state):
---------HHHHHHHHT-SS-HHHHHHHHHHHHHHHHHHHH-HHHHHHHHHHHHHHTTT----HHHHHHHHHHHHHHHHHHTTS--